Protein AF-A0A0X3P8B0-F1 (afdb_monomer_lite)

Secondary structure (DSSP, 8-state):
-B-HHHHHHHHTTSEESSHHHHHHHHHHHHHHH---EEEEEEEE--S-TTTTT--EEEEEEEETTHHHH----EEEEEEETTEEEEEEEE-B-SS-----------------PPPPPPP---------------------

Sequence (140 aa):
MDYTDAFVNSLQPLYFASFDELKLRMKEFEESSGLQYSIKRSVRLNDVPQRDQFVYKYIQYVCAYQRCGHCQSFINVCHSYGTLRVCKYWMVHSHLDNNGLVEGPSSSSEPVLPPLPPLLQVPDHVSGTLFLTLTCFRRW

pLDDT: mean 70.19, std 18.79, range [35.84, 91.19]

Structure (mmCIF, N/CA/C/O backbone):
data_AF-A0A0X3P8B0-F1
#
_entry.id   AF-A0A0X3P8B0-F1
#
loop_
_atom_site.group_PDB
_atom_site.id
_atom_site.type_symbol
_atom_site.label_atom_id
_atom_site.label_alt_id
_atom_site.label_comp_id
_atom_site.label_asym_id
_atom_site.label_entity_id
_atom_site.label_seq_id
_atom_site.pdbx_PDB_ins_code
_atom_site.Cartn_x
_atom_site.Cartn_y
_atom_site.Cartn_z
_atom_site.occupancy
_atom_site.B_iso_or_equiv
_atom_site.auth_seq_id
_atom_site.auth_comp_id
_atom_site.auth_asym_id
_atom_site.auth_atom_id
_atom_site.pdbx_PDB_model_num
ATOM 1 N N . MET A 1 1 ? 14.031 0.436 -9.632 1.00 75.25 1 MET A N 1
ATOM 2 C CA . MET A 1 1 ? 13.247 1.676 -9.553 1.00 75.25 1 MET A CA 1
ATOM 3 C C . MET A 1 1 ? 12.684 1.801 -8.157 1.00 75.25 1 MET A C 1
ATOM 5 O O . MET A 1 1 ? 12.169 0.824 -7.621 1.00 75.25 1 MET A O 1
ATOM 9 N N . ASP A 1 2 ? 12.866 2.973 -7.562 1.00 84.44 2 ASP A N 1
ATOM 10 C CA . ASP A 1 2 ? 12.506 3.271 -6.180 1.00 84.44 2 ASP A CA 1
ATOM 11 C C . ASP A 1 2 ? 11.217 4.095 -6.158 1.00 84.44 2 ASP A C 1
ATOM 13 O O . ASP A 1 2 ? 11.210 5.245 -6.585 1.00 84.44 2 ASP A O 1
ATOM 17 N N . TYR A 1 3 ? 10.131 3.515 -5.645 1.00 84.31 3 TYR A N 1
ATOM 18 C CA . TYR A 1 3 ? 8.825 4.183 -5.512 1.00 84.31 3 TYR A CA 1
ATOM 19 C C . TYR A 1 3 ? 8.552 4.628 -4.073 1.00 84.31 3 TYR A C 1
ATOM 21 O O . TYR A 1 3 ? 7.413 4.886 -3.692 1.00 84.31 3 TYR A O 1
ATOM 29 N N . THR A 1 4 ? 9.599 4.697 -3.246 1.00 87.00 4 THR A N 1
ATOM 30 C CA . THR A 1 4 ? 9.486 4.987 -1.813 1.00 87.00 4 THR A CA 1
ATOM 31 C C . THR A 1 4 ? 8.830 6.341 -1.553 1.00 87.00 4 THR A C 1
ATOM 33 O O . THR A 1 4 ? 7.878 6.403 -0.780 1.00 87.00 4 THR A O 1
ATOM 36 N N . ASP A 1 5 ? 9.278 7.405 -2.221 1.00 86.25 5 ASP A N 1
ATOM 37 C CA . ASP A 1 5 ? 8.708 8.747 -2.052 1.00 86.25 5 ASP A CA 1
ATOM 38 C C . ASP A 1 5 ? 7.263 8.834 -2.552 1.00 86.25 5 ASP A C 1
ATOM 40 O O . ASP A 1 5 ? 6.402 9.391 -1.872 1.00 86.25 5 ASP A O 1
ATOM 44 N N . ALA A 1 6 ? 6.964 8.227 -3.704 1.00 86.00 6 ALA A N 1
ATOM 45 C CA . ALA A 1 6 ? 5.606 8.173 -4.246 1.00 86.00 6 ALA A CA 1
ATOM 46 C C . ALA A 1 6 ? 4.651 7.414 -3.310 1.00 86.00 6 ALA A C 1
ATOM 48 O O . ALA A 1 6 ? 3.526 7.856 -3.070 1.00 86.00 6 ALA A O 1
ATOM 49 N N . PHE A 1 7 ? 5.114 6.307 -2.726 1.00 86.31 7 PHE A N 1
ATOM 50 C CA . PHE A 1 7 ? 4.358 5.538 -1.744 1.00 86.31 7 PHE A CA 1
ATOM 51 C C . PHE A 1 7 ? 4.112 6.339 -0.467 1.00 86.31 7 PHE A C 1
ATOM 53 O O . PHE A 1 7 ? 2.982 6.412 0.001 1.00 86.31 7 PHE A O 1
ATOM 60 N N . VAL A 1 8 ? 5.143 6.970 0.101 1.00 86.69 8 VAL A N 1
ATOM 61 C CA . VAL A 1 8 ? 4.986 7.752 1.337 1.00 86.69 8 VAL A CA 1
ATOM 62 C C . VAL A 1 8 ? 4.048 8.938 1.112 1.00 86.69 8 VAL A C 1
ATOM 64 O O . VAL A 1 8 ? 3.191 9.184 1.955 1.00 86.69 8 VA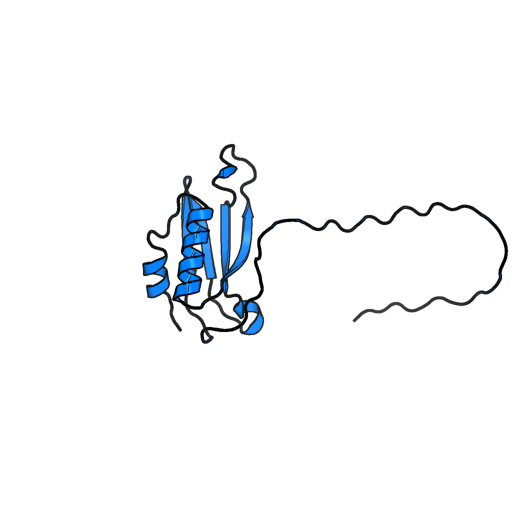L A O 1
ATOM 67 N N . ASN A 1 9 ? 4.148 9.627 -0.024 1.00 87.31 9 ASN A N 1
ATOM 68 C CA . ASN A 1 9 ? 3.276 10.761 -0.333 1.00 87.31 9 ASN A CA 1
ATOM 69 C C . ASN A 1 9 ? 1.812 10.352 -0.569 1.00 87.31 9 ASN A C 1
ATOM 71 O O . ASN A 1 9 ? 0.912 11.078 -0.159 1.00 87.31 9 ASN A O 1
ATOM 75 N N . SER A 1 10 ? 1.556 9.198 -1.193 1.00 83.88 10 SER A N 1
ATOM 76 C CA . SER A 1 10 ? 0.190 8.721 -1.481 1.00 83.88 10 SER A CA 1
ATOM 77 C C . SER A 1 10 ? -0.473 8.006 -0.297 1.00 83.88 10 SER A C 1
ATOM 79 O O . SER A 1 10 ? -1.664 8.188 -0.049 1.00 83.88 10 SER A O 1
ATOM 81 N N . LEU A 1 11 ? 0.285 7.219 0.474 1.00 82.62 11 LEU A N 1
ATOM 82 C CA . LEU A 1 11 ? -0.234 6.459 1.615 1.00 82.62 11 LEU A CA 1
ATOM 83 C C . LEU A 1 11 ? -0.179 7.200 2.952 1.00 82.62 11 LEU A C 1
ATOM 85 O O . LEU A 1 11 ? -0.543 6.614 3.974 1.00 82.62 11 LEU A O 1
ATOM 89 N N . GLN A 1 12 ? 0.224 8.471 2.991 1.00 81.38 12 GLN A N 1
ATOM 90 C CA . GLN A 1 12 ? 0.114 9.268 4.210 1.00 81.38 12 GLN A CA 1
ATOM 91 C C . GLN A 1 12 ? -1.351 9.315 4.700 1.00 81.38 12 GLN A C 1
ATOM 93 O O . GLN A 1 12 ? -2.272 9.529 3.908 1.00 81.38 12 GLN A O 1
ATOM 98 N N . PRO A 1 13 ? -1.596 9.072 6.002 1.00 79.44 13 PRO A N 1
ATOM 99 C CA . PRO A 1 13 ? -0.635 9.142 7.105 1.00 79.44 13 PRO A CA 1
ATOM 100 C C . PRO A 1 13 ? -0.013 7.792 7.551 1.00 79.44 13 PRO A C 1
ATOM 102 O O . PRO A 1 13 ? 0.503 7.690 8.663 1.00 79.44 13 PRO A O 1
ATOM 105 N N . LEU A 1 14 ? -0.013 6.756 6.700 1.00 84.06 14 LEU A N 1
ATOM 106 C CA . LEU A 1 14 ? 0.504 5.393 6.960 1.00 84.06 14 LEU A CA 1
ATOM 107 C C . LEU A 1 14 ? -0.221 4.640 8.091 1.00 84.06 14 LEU A C 1
ATOM 109 O O . LEU A 1 14 ? 0.218 3.563 8.515 1.00 84.06 14 LEU A O 1
ATOM 113 N N . TYR A 1 15 ? -1.331 5.194 8.569 1.00 85.88 15 TYR A N 1
ATOM 114 C CA . TYR A 1 15 ? -2.284 4.555 9.459 1.00 85.88 15 TYR A CA 1
ATOM 115 C C . TYR A 1 15 ? -3.699 4.774 8.923 1.00 85.88 15 TYR A C 1
ATOM 117 O O . TYR A 1 15 ? -3.990 5.814 8.339 1.00 85.88 15 TYR A O 1
ATOM 125 N N . PHE A 1 16 ? -4.562 3.789 9.131 1.00 86.12 16 PHE A N 1
ATOM 126 C CA . PHE A 1 16 ? -5.916 3.743 8.591 1.00 86.12 16 PHE A CA 1
ATOM 127 C C . PHE A 1 16 ? -6.884 3.274 9.669 1.00 86.12 16 PHE A 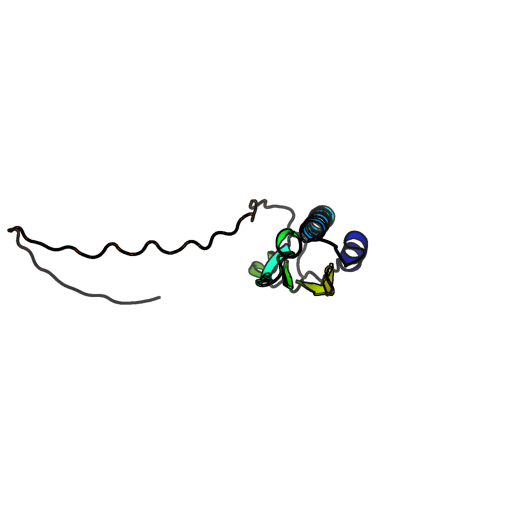C 1
ATOM 129 O O . PHE A 1 16 ? -6.549 2.404 10.482 1.00 86.12 16 PHE A O 1
ATOM 136 N N . ALA A 1 17 ? -8.088 3.838 9.677 1.00 83.25 17 ALA A N 1
ATOM 137 C CA . ALA A 1 17 ? -9.112 3.487 10.656 1.00 83.25 17 ALA A CA 1
ATOM 138 C C . ALA A 1 17 ? -9.870 2.207 10.276 1.00 83.25 17 ALA A C 1
ATOM 140 O O . ALA A 1 17 ? -10.489 1.590 11.131 1.00 83.25 17 ALA A O 1
ATOM 141 N N . SER A 1 18 ? -9.819 1.785 9.011 1.00 82.50 18 SER A N 1
ATOM 142 C CA . SER A 1 18 ? -10.517 0.591 8.522 1.00 82.50 18 SER A CA 1
ATOM 143 C C . SER A 1 18 ? -9.739 -0.107 7.408 1.00 82.50 18 SER A C 1
ATOM 145 O O . SER A 1 18 ? -8.831 0.462 6.795 1.00 82.50 18 SER A O 1
ATOM 147 N N . PHE A 1 19 ? -10.090 -1.367 7.142 1.00 82.56 19 PHE A N 1
ATOM 148 C CA . PHE A 1 19 ? -9.514 -2.107 6.019 1.00 82.56 19 PHE A CA 1
ATOM 149 C C . PHE A 1 19 ? -9.914 -1.512 4.660 1.00 82.56 19 PHE A C 1
ATOM 151 O O . PHE A 1 19 ? -9.087 -1.489 3.750 1.00 82.56 19 PHE A O 1
ATOM 158 N N . ASP A 1 20 ? -11.136 -0.993 4.530 1.00 84.12 20 ASP A N 1
ATOM 159 C CA . ASP A 1 20 ? -11.614 -0.353 3.301 1.00 84.12 20 ASP A CA 1
ATOM 160 C C . ASP A 1 20 ? -10.804 0.894 2.937 1.00 84.12 20 ASP A C 1
ATOM 162 O O . ASP A 1 20 ? -10.430 1.060 1.778 1.00 84.12 20 ASP A O 1
ATOM 166 N N . GLU A 1 21 ? -10.451 1.726 3.921 1.00 86.44 21 GLU A N 1
ATOM 167 C CA . GLU A 1 21 ? -9.610 2.909 3.704 1.00 86.44 21 GLU A CA 1
ATOM 168 C C . GLU A 1 21 ? -8.204 2.524 3.217 1.00 86.44 21 GLU A C 1
ATOM 170 O O . GLU A 1 21 ? -7.701 3.081 2.240 1.00 86.44 21 GLU A O 1
ATOM 175 N N . LEU A 1 22 ? -7.597 1.507 3.844 1.00 86.00 22 LEU A N 1
ATOM 176 C CA . LEU A 1 22 ? -6.322 0.946 3.392 1.00 86.00 22 LEU A CA 1
ATOM 177 C C . LEU A 1 22 ? -6.431 0.422 1.953 1.00 86.00 22 LEU A C 1
ATOM 179 O O . LEU A 1 22 ? -5.540 0.663 1.142 1.00 86.00 22 LEU A O 1
ATOM 183 N N . LYS A 1 23 ? -7.506 -0.306 1.632 1.00 86.00 23 LYS A N 1
ATOM 184 C CA . LYS A 1 23 ? -7.727 -0.880 0.300 1.00 86.00 23 LYS A CA 1
ATOM 185 C C . LYS A 1 23 ? -7.889 0.210 -0.759 1.00 86.00 23 LYS A C 1
ATOM 187 O O . LYS A 1 23 ? -7.325 0.080 -1.842 1.00 86.00 23 LYS A O 1
ATOM 192 N N . LEU A 1 24 ? -8.620 1.278 -0.442 1.00 88.94 24 LEU A N 1
ATOM 193 C CA . LEU A 1 24 ? -8.794 2.426 -1.327 1.00 88.94 24 LEU A CA 1
ATOM 194 C C . LEU A 1 24 ? -7.452 3.110 -1.615 1.00 88.94 24 LEU A C 1
ATOM 196 O O . LEU A 1 24 ? -7.105 3.298 -2.776 1.00 88.94 24 LEU A O 1
ATOM 200 N N . ARG A 1 25 ? -6.657 3.392 -0.577 1.00 87.88 25 ARG A N 1
ATOM 201 C CA . ARG A 1 25 ? -5.345 4.044 -0.727 1.00 87.88 25 ARG A CA 1
ATOM 202 C C . ARG A 1 25 ? -4.331 3.192 -1.473 1.00 87.88 25 ARG A C 1
ATOM 204 O O . ARG A 1 25 ? -3.560 3.710 -2.273 1.00 87.88 25 ARG A O 1
ATOM 211 N N . MET A 1 26 ? -4.351 1.881 -1.242 1.00 87.06 26 MET A N 1
ATOM 212 C CA . MET A 1 26 ? -3.556 0.944 -2.031 1.00 87.06 26 MET A CA 1
ATOM 213 C C . MET A 1 26 ? -3.953 0.996 -3.508 1.00 87.06 26 MET A C 1
ATOM 215 O O . MET A 1 26 ? -3.070 1.083 -4.351 1.00 87.06 26 MET A O 1
ATOM 219 N N . LYS A 1 27 ? -5.254 1.020 -3.823 1.00 88.25 27 LYS A N 1
ATOM 220 C CA . LYS A 1 27 ? -5.738 1.113 -5.205 1.00 88.25 27 LYS A CA 1
ATOM 221 C C . LYS A 1 27 ? -5.304 2.417 -5.889 1.00 88.25 27 LYS A C 1
ATOM 223 O O . LYS A 1 27 ? -4.809 2.374 -7.007 1.00 88.25 27 LYS A O 1
ATOM 228 N N . GLU A 1 28 ? -5.427 3.558 -5.215 1.00 88.50 28 GLU A N 1
ATOM 229 C CA . GLU A 1 28 ? -4.964 4.856 -5.741 1.00 88.50 28 GLU A CA 1
ATOM 230 C C . GLU A 1 28 ? -3.448 4.860 -6.004 1.00 88.50 28 GLU A C 1
ATOM 232 O O . GLU A 1 28 ? -2.965 5.412 -6.998 1.00 88.50 28 GLU A O 1
ATOM 237 N N . PHE A 1 29 ? -2.674 4.211 -5.132 1.00 86.56 29 PHE A N 1
ATOM 238 C CA . PHE A 1 29 ? -1.239 4.043 -5.338 1.00 86.56 29 PHE A CA 1
ATOM 239 C C . PHE A 1 29 ? -0.928 3.135 -6.533 1.00 86.56 29 PHE A C 1
ATOM 241 O O . PHE A 1 29 ? -0.069 3.473 -7.343 1.00 86.56 29 PHE A O 1
ATOM 248 N N . GLU A 1 30 ? -1.631 2.014 -6.687 1.00 87.06 30 GLU A N 1
ATOM 249 C CA . GLU A 1 30 ? -1.492 1.121 -7.844 1.00 87.06 30 GLU A CA 1
ATOM 250 C C . GLU A 1 30 ? -1.828 1.835 -9.161 1.00 87.06 30 GLU A C 1
ATOM 252 O O . GLU A 1 30 ? -1.084 1.720 -10.132 1.00 87.06 30 GLU A O 1
ATOM 257 N N . GLU A 1 31 ? -2.893 2.639 -9.186 1.00 86.31 31 GLU A N 1
ATOM 258 C CA . GLU A 1 31 ? -3.310 3.405 -10.368 1.00 86.31 31 GLU A CA 1
ATOM 259 C C . GLU A 1 31 ? -2.320 4.523 -10.728 1.00 86.31 31 GLU A C 1
ATOM 261 O O . GLU A 1 31 ? -2.060 4.762 -11.906 1.00 86.31 31 GLU A O 1
ATOM 266 N N . SER A 1 32 ? -1.741 5.196 -9.731 1.00 84.56 32 SER A N 1
ATOM 267 C CA . SER A 1 32 ? -0.784 6.290 -9.955 1.00 84.56 32 SER A CA 1
ATOM 268 C C . SER A 1 32 ? 0.627 5.812 -10.302 1.00 84.56 32 SER A C 1
ATOM 270 O O . SER A 1 32 ? 1.313 6.455 -11.095 1.00 84.56 32 SER A O 1
ATOM 272 N N . SER A 1 33 ? 1.068 4.697 -9.717 1.00 82.50 33 SER A N 1
ATOM 273 C CA . SER A 1 33 ? 2.399 4.126 -9.957 1.00 82.50 33 SER A CA 1
ATOM 274 C C . SER A 1 33 ? 2.429 3.117 -11.106 1.00 82.50 33 SER A C 1
ATOM 276 O O . SER A 1 33 ? 3.498 2.836 -11.634 1.00 82.50 33 SER A O 1
ATOM 278 N N . GLY A 1 34 ? 1.279 2.552 -11.492 1.00 83.50 34 GLY A N 1
ATOM 279 C CA . GLY A 1 34 ? 1.204 1.430 -12.431 1.00 83.50 34 GLY A CA 1
ATOM 280 C C . GLY A 1 34 ? 1.690 0.101 -11.837 1.00 83.50 34 GLY A C 1
ATOM 281 O O . GLY A 1 34 ? 1.884 -0.874 -12.567 1.00 83.50 34 GLY A O 1
ATOM 282 N N . LEU A 1 35 ? 1.908 0.046 -10.520 1.00 83.81 35 LEU A N 1
ATOM 283 C CA . LEU A 1 35 ? 2.326 -1.157 -9.810 1.00 83.81 35 LEU A CA 1
ATOM 284 C C . LEU A 1 35 ? 1.114 -2.007 -9.430 1.00 83.81 35 LEU A C 1
ATOM 286 O O . LEU A 1 35 ? 0.042 -1.495 -9.141 1.00 83.81 35 LEU A O 1
ATOM 290 N N . GLN A 1 36 ? 1.307 -3.323 -9.367 1.00 85.50 36 GLN A N 1
ATOM 291 C CA . GLN A 1 36 ? 0.289 -4.257 -8.884 1.00 85.50 36 GLN A CA 1
ATOM 292 C C . GLN A 1 36 ? 0.783 -4.983 -7.639 1.00 85.50 36 GLN A C 1
ATOM 294 O O . GLN A 1 36 ? 1.826 -5.655 -7.671 1.00 85.50 36 GLN A O 1
ATOM 299 N N . TYR A 1 37 ? 0.011 -4.898 -6.558 1.00 86.06 37 TYR A N 1
ATOM 300 C CA . TYR A 1 37 ? 0.240 -5.632 -5.327 1.00 86.06 37 TYR A CA 1
ATOM 301 C C . TYR A 1 37 ? -0.803 -6.728 -5.135 1.00 86.06 37 TYR A C 1
ATOM 303 O O . TYR A 1 37 ? -1.969 -6.641 -5.502 1.00 86.06 37 TYR A O 1
ATOM 311 N N . SER A 1 38 ? -0.367 -7.820 -4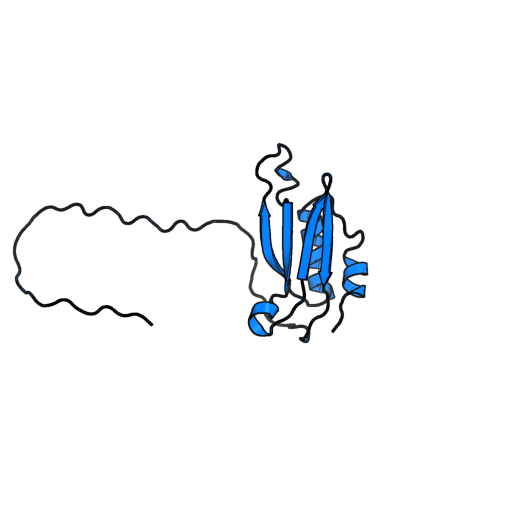.523 1.00 86.69 38 SER A N 1
ATOM 312 C CA . SER A 1 38 ? -1.224 -8.934 -4.146 1.00 86.69 38 SER A CA 1
ATOM 313 C C . SER A 1 38 ? -0.977 -9.301 -2.692 1.00 86.69 38 SER A C 1
ATOM 315 O O . SER A 1 38 ? 0.142 -9.200 -2.180 1.00 86.69 38 SER A O 1
ATOM 317 N N . ILE A 1 39 ? -2.023 -9.760 -2.012 1.00 88.19 39 ILE A N 1
ATOM 318 C CA . ILE A 1 39 ? -1.913 -10.219 -0.628 1.00 88.19 39 ILE A CA 1
ATOM 319 C C . ILE A 1 39 ? -1.207 -11.578 -0.623 1.00 88.19 39 ILE A C 1
ATOM 321 O O . ILE A 1 39 ? -1.725 -12.566 -1.137 1.00 88.19 39 ILE A O 1
ATOM 325 N N . LYS A 1 40 ? -0.018 -11.637 -0.018 1.00 86.44 40 LYS A N 1
ATOM 326 C CA . LYS A 1 40 ? 0.755 -12.878 0.152 1.00 86.44 40 LYS A CA 1
ATOM 327 C C . LYS A 1 40 ? 0.391 -13.609 1.432 1.00 86.44 40 LYS A C 1
ATOM 329 O O . LYS A 1 40 ? 0.288 -14.830 1.450 1.00 86.44 40 LYS A O 1
ATOM 334 N N . ARG A 1 41 ? 0.263 -12.862 2.527 1.00 82.44 41 ARG A N 1
ATOM 335 C CA . ARG A 1 41 ? -0.087 -13.396 3.846 1.00 82.44 41 ARG A CA 1
ATOM 336 C C . ARG A 1 41 ? -1.078 -12.463 4.507 1.00 82.44 41 ARG A C 1
ATOM 338 O O . ARG A 1 41 ? -0.871 -11.257 4.519 1.00 82.44 41 ARG A O 1
ATOM 345 N N . SER A 1 42 ? -2.118 -13.027 5.099 1.00 85.44 42 SER A N 1
ATOM 346 C CA . SER A 1 42 ? -3.066 -12.283 5.919 1.00 85.44 42 SER A CA 1
ATOM 347 C C . SER A 1 42 ? -3.437 -13.114 7.136 1.00 85.44 42 SER A C 1
ATOM 349 O O . SER A 1 42 ? -3.805 -14.278 6.993 1.00 85.44 42 SER A O 1
ATOM 351 N N . VAL A 1 43 ? -3.360 -12.521 8.320 1.00 83.00 43 VAL A N 1
ATOM 352 C CA . VAL A 1 43 ? -3.803 -13.128 9.575 1.00 83.00 43 VAL A CA 1
ATOM 353 C C . VAL A 1 43 ? -5.086 -12.429 9.984 1.00 83.00 43 VAL A C 1
ATOM 355 O O . VAL A 1 43 ? -5.083 -11.217 10.202 1.00 83.00 43 VAL A O 1
ATOM 358 N N . ARG A 1 44 ? -6.178 -13.187 10.069 1.00 76.38 44 ARG A N 1
ATOM 359 C CA . ARG A 1 44 ? -7.476 -12.671 10.509 1.00 76.38 44 ARG A CA 1
ATOM 360 C C . ARG A 1 44 ? -7.551 -12.607 12.029 1.00 76.38 44 ARG A C 1
ATOM 362 O O . ARG A 1 44 ? -6.920 -13.405 12.723 1.00 76.38 44 ARG A O 1
ATOM 369 N N . LEU A 1 45 ? -8.297 -11.635 12.535 1.00 71.25 45 LEU A N 1
ATOM 370 C CA . LEU A 1 45 ? -8.563 -11.474 13.957 1.00 71.25 45 LEU A CA 1
ATOM 371 C C . LEU A 1 45 ? -9.873 -12.208 14.280 1.00 71.25 45 LEU A C 1
ATOM 373 O O . LEU A 1 45 ? -10.930 -11.808 13.810 1.00 71.25 45 LEU A O 1
ATOM 377 N N . ASN A 1 46 ? -9.797 -13.324 15.011 1.00 61.19 46 ASN A N 1
ATOM 378 C CA . ASN A 1 46 ? -10.929 -14.252 15.152 1.00 61.19 46 ASN A CA 1
ATOM 379 C C . ASN A 1 46 ? -11.861 -13.942 16.345 1.00 61.19 46 ASN A C 1
ATOM 381 O O . ASN A 1 46 ? -12.936 -14.523 16.426 1.00 61.19 46 ASN A O 1
ATOM 385 N N . ASP A 1 47 ? -11.467 -13.049 17.264 1.00 58.16 47 ASP A N 1
ATOM 386 C CA . ASP A 1 47 ? -12.033 -13.009 18.625 1.00 58.16 47 ASP A CA 1
ATOM 387 C C . ASP A 1 47 ? -12.267 -11.580 19.161 1.00 58.16 47 ASP A C 1
ATOM 389 O O . ASP A 1 47 ? -11.761 -11.197 20.212 1.00 58.16 47 ASP A O 1
ATOM 393 N N . VAL A 1 48 ? -12.985 -10.727 18.416 1.00 55.56 48 VAL A N 1
ATOM 394 C CA . VAL A 1 48 ? -13.370 -9.390 18.920 1.00 55.56 48 VAL A CA 1
ATOM 395 C C . VAL A 1 48 ? -14.781 -9.019 18.456 1.00 55.56 48 VAL A C 1
ATOM 397 O O . VAL A 1 48 ? -15.111 -9.260 17.294 1.00 55.56 48 VAL A O 1
ATOM 400 N N . PRO A 1 49 ? -15.620 -8.395 19.307 1.00 57.84 49 PRO A N 1
ATOM 401 C CA . PRO A 1 49 ? -16.942 -7.887 18.918 1.00 57.84 49 PRO A CA 1
ATOM 402 C C . PRO A 1 49 ? -16.907 -6.825 17.803 1.00 57.84 49 PRO A C 1
ATOM 404 O O . PRO A 1 49 ? -17.912 -6.620 17.136 1.00 57.84 49 PRO A O 1
ATOM 407 N N . GLN A 1 50 ? -15.752 -6.203 17.546 1.00 54.88 50 GLN A N 1
ATOM 408 C CA . GLN A 1 50 ? -15.527 -5.173 16.518 1.00 54.88 50 GLN A CA 1
ATOM 409 C C . GLN A 1 50 ? -15.084 -5.758 15.159 1.00 54.88 50 GLN A C 1
ATOM 411 O O . GLN A 1 50 ? -14.244 -5.209 14.442 1.00 54.88 50 GLN A O 1
ATOM 416 N N . ARG A 1 51 ? -15.634 -6.928 14.833 1.00 55.50 51 ARG A N 1
ATOM 417 C CA . ARG A 1 51 ? -15.289 -7.767 13.675 1.00 55.50 51 ARG A CA 1
ATOM 418 C C . ARG A 1 51 ? -15.663 -7.154 12.323 1.00 55.50 51 ARG A C 1
ATOM 420 O O . ARG A 1 51 ? -15.032 -7.495 11.330 1.00 55.50 51 ARG A O 1
ATOM 427 N N . ASP A 1 52 ? -16.594 -6.204 12.298 1.00 56.22 52 ASP A N 1
ATOM 428 C CA . ASP A 1 52 ? -17.008 -5.516 11.070 1.00 56.22 52 ASP A CA 1
ATOM 429 C C . ASP A 1 52 ? -15.991 -4.486 10.552 1.00 56.22 52 ASP A C 1
ATOM 431 O O . ASP A 1 52 ? -15.979 -4.199 9.361 1.00 56.22 52 ASP A O 1
ATOM 435 N N . GLN A 1 53 ? -15.107 -3.944 11.402 1.00 59.38 53 GLN A N 1
ATOM 436 C CA . GLN A 1 53 ? -14.142 -2.904 10.990 1.00 59.38 53 GLN A CA 1
ATOM 437 C C . GLN A 1 53 ? -12.689 -3.402 10.916 1.00 59.38 53 GLN A C 1
ATOM 439 O O . GLN A 1 53 ? -11.918 -2.935 10.073 1.00 59.38 53 GLN A O 1
ATOM 444 N N . PHE A 1 54 ? -12.308 -4.384 11.746 1.00 64.50 54 PHE A N 1
ATOM 445 C CA . PHE A 1 54 ? -10.925 -4.875 11.858 1.00 64.50 54 PHE A CA 1
ATOM 446 C C . PHE A 1 54 ? -10.825 -6.386 11.638 1.00 64.50 54 PHE A C 1
ATOM 448 O O . PHE A 1 54 ? -10.584 -7.166 12.557 1.00 64.50 54 PHE A O 1
ATOM 455 N N . VAL A 1 55 ? -10.973 -6.807 10.381 1.00 66.44 55 VAL A N 1
ATOM 456 C CA . VAL A 1 55 ? -10.930 -8.227 9.987 1.00 66.44 55 VAL A CA 1
ATOM 457 C C . VAL A 1 55 ? -9.517 -8.825 10.099 1.00 66.44 55 VAL A C 1
ATOM 459 O O . VAL A 1 55 ? -9.359 -10.028 10.322 1.00 66.44 55 VAL A O 1
ATOM 462 N N . TYR A 1 56 ? -8.467 -8.006 9.968 1.00 71.75 56 TYR A N 1
ATOM 463 C CA . TYR A 1 56 ? -7.084 -8.472 9.840 1.00 71.75 56 TYR A CA 1
ATOM 464 C C . TYR A 1 56 ? -6.157 -7.927 10.929 1.00 71.75 56 TYR A C 1
ATOM 466 O O . TYR A 1 56 ? -6.023 -6.722 11.113 1.00 71.75 56 TYR A O 1
ATOM 474 N N . LYS A 1 57 ? -5.432 -8.834 11.595 1.00 80.56 57 LYS A N 1
ATOM 475 C CA . LYS A 1 57 ? -4.348 -8.513 12.536 1.00 80.56 57 LYS A CA 1
ATOM 476 C C . LYS A 1 57 ? -3.061 -8.122 11.810 1.00 80.56 57 LYS A C 1
ATOM 478 O O . LYS A 1 57 ? -2.297 -7.290 12.293 1.00 80.56 57 LYS A O 1
ATOM 483 N N . TYR A 1 58 ? -2.799 -8.761 10.676 1.00 85.06 58 TYR A N 1
ATOM 484 C CA . TYR A 1 58 ? -1.594 -8.552 9.884 1.00 85.06 58 TYR A CA 1
ATOM 485 C C . TYR A 1 58 ? -1.871 -8.853 8.417 1.00 85.06 58 TYR A C 1
ATOM 487 O O . TYR A 1 58 ? -2.516 -9.856 8.111 1.00 85.06 58 TYR A O 1
ATOM 495 N N . ILE A 1 59 ? -1.355 -8.018 7.519 1.00 88.94 59 ILE A N 1
ATOM 496 C CA . ILE A 1 59 ? -1.448 -8.201 6.072 1.00 88.94 59 ILE A CA 1
ATOM 497 C C . ILE A 1 59 ? -0.087 -7.906 5.456 1.00 88.94 59 ILE A C 1
ATOM 499 O O . ILE A 1 59 ? 0.546 -6.897 5.755 1.00 88.94 59 ILE A O 1
ATOM 503 N N . GLN A 1 60 ? 0.355 -8.794 4.577 1.00 90.81 60 GLN A N 1
ATOM 504 C CA . GLN A 1 60 ? 1.539 -8.623 3.760 1.00 90.81 60 GLN A CA 1
ATOM 505 C C . GLN A 1 60 ? 1.129 -8.519 2.296 1.00 90.81 60 GLN A C 1
ATOM 507 O O . GLN A 1 60 ? 0.681 -9.507 1.708 1.00 90.81 60 GLN A O 1
ATOM 512 N N . TYR A 1 61 ? 1.350 -7.346 1.716 1.00 90.06 61 TYR A N 1
ATOM 513 C CA . TYR A 1 61 ? 1.284 -7.117 0.281 1.00 90.06 61 TYR A CA 1
ATOM 514 C C . TYR A 1 61 ? 2.661 -7.340 -0.335 1.00 90.06 61 TYR A C 1
ATOM 516 O O . TYR A 1 61 ? 3.681 -6.977 0.251 1.00 90.06 61 TYR A O 1
ATOM 524 N N . VAL A 1 62 ? 2.697 -7.936 -1.518 1.00 90.25 62 VAL A N 1
ATOM 525 C CA . VAL A 1 62 ? 3.907 -8.093 -2.335 1.00 90.25 62 VAL A CA 1
ATOM 526 C C . VAL A 1 62 ? 3.580 -7.754 -3.774 1.00 90.25 62 VAL A C 1
ATOM 528 O O . VAL A 1 62 ? 2.431 -7.904 -4.184 1.00 90.25 62 VAL A O 1
ATOM 531 N N . CYS A 1 63 ? 4.571 -7.339 -4.554 1.00 87.94 63 CYS A N 1
ATOM 532 C CA . CYS A 1 63 ? 4.341 -7.121 -5.976 1.00 87.94 63 CYS A CA 1
ATOM 533 C C . CYS A 1 63 ? 3.954 -8.427 -6.688 1.00 87.94 63 CYS A C 1
ATOM 535 O O . CYS A 1 63 ? 4.559 -9.477 -6.451 1.00 87.94 63 CYS A O 1
ATOM 537 N N . ALA A 1 64 ? 2.983 -8.355 -7.600 1.00 85.69 64 ALA A N 1
ATOM 538 C CA . ALA A 1 64 ? 2.554 -9.485 -8.426 1.00 85.69 64 ALA A CA 1
ATOM 539 C C . ALA A 1 64 ? 3.723 -10.098 -9.227 1.00 85.69 64 ALA A C 1
ATOM 541 O O . ALA A 1 64 ? 3.838 -11.322 -9.355 1.00 85.69 64 ALA A O 1
ATOM 542 N N . TYR A 1 65 ? 4.668 -9.257 -9.664 1.00 81.69 65 TYR A N 1
ATOM 543 C CA . TYR A 1 65 ? 5.861 -9.670 -10.402 1.00 81.69 65 TYR A CA 1
ATOM 544 C C . TYR A 1 65 ? 6.874 -10.462 -9.557 1.00 81.69 65 TYR A C 1
ATOM 546 O O . TYR A 1 65 ? 7.820 -11.035 -10.097 1.00 81.69 65 TYR A O 1
ATOM 554 N N . GLN A 1 66 ? 6.676 -10.577 -8.236 1.00 80.62 66 GLN A N 1
ATOM 555 C CA . GLN A 1 66 ? 7.492 -11.448 -7.384 1.00 80.62 66 GLN A CA 1
ATOM 556 C C . GLN A 1 66 ? 7.468 -12.911 -7.856 1.00 80.62 66 GLN A C 1
ATOM 558 O O . GLN A 1 66 ? 8.465 -13.609 -7.686 1.00 80.62 66 GLN A O 1
ATOM 563 N N . ARG A 1 67 ? 6.367 -13.369 -8.474 1.00 74.31 67 ARG A N 1
ATOM 564 C CA . ARG A 1 67 ? 6.268 -14.731 -9.028 1.00 74.31 67 ARG A CA 1
ATOM 565 C C . ARG A 1 67 ? 7.052 -14.927 -10.328 1.00 74.31 67 ARG A C 1
ATOM 567 O O . ARG A 1 67 ? 7.503 -16.037 -10.572 1.00 74.31 67 ARG A O 1
ATOM 574 N N . CYS A 1 68 ? 7.200 -13.879 -11.141 1.00 73.31 68 CYS A N 1
ATOM 575 C CA . CYS A 1 68 ? 7.766 -13.986 -12.490 1.00 73.31 68 CYS A CA 1
ATOM 576 C C . CYS A 1 68 ? 9.223 -13.513 -12.580 1.00 73.31 68 CYS A C 1
ATOM 578 O O . CYS A 1 68 ? 9.998 -14.076 -13.341 1.00 73.31 68 CYS A O 1
ATOM 580 N N . GLY A 1 69 ? 9.614 -12.498 -11.806 1.00 69.12 69 GLY A N 1
ATOM 581 C CA . GLY A 1 69 ? 10.933 -11.867 -11.927 1.00 69.12 69 GLY A CA 1
ATOM 582 C C . GLY A 1 69 ? 11.568 -11.474 -10.602 1.00 69.12 69 GLY A C 1
ATOM 583 O O . GLY A 1 69 ? 12.298 -10.491 -10.549 1.00 69.12 69 GLY A O 1
ATOM 584 N N . HIS A 1 70 ? 11.279 -12.213 -9.526 1.00 73.75 70 HIS A N 1
ATOM 585 C CA . HIS A 1 70 ? 11.938 -12.056 -8.223 1.00 73.75 70 HIS A CA 1
ATOM 586 C C . HIS A 1 70 ? 11.924 -10.623 -7.658 1.00 73.75 70 HIS A C 1
ATOM 588 O O . HIS A 1 70 ? 12.867 -10.195 -6.992 1.00 73.75 70 HIS A O 1
ATOM 594 N N . CYS A 1 71 ? 10.836 -9.879 -7.872 1.00 83.50 71 CYS A N 1
ATOM 595 C CA . CYS A 1 71 ? 10.684 -8.571 -7.244 1.00 83.50 71 CYS A CA 1
ATOM 596 C C . CYS A 1 71 ? 10.618 -8.708 -5.713 1.00 83.50 71 CYS A C 1
ATOM 598 O O . CYS A 1 71 ? 9.839 -9.505 -5.183 1.00 83.50 71 CYS A O 1
ATOM 600 N N . GLN A 1 72 ? 11.437 -7.937 -4.996 1.00 84.00 72 GLN A N 1
ATOM 601 C CA . GLN A 1 72 ? 11.529 -7.978 -3.532 1.00 84.00 72 GLN A CA 1
ATOM 602 C C . GLN A 1 72 ? 10.651 -6.928 -2.845 1.00 84.00 72 GLN A C 1
ATOM 604 O O . GLN A 1 72 ? 10.750 -6.768 -1.632 1.00 84.00 72 GLN A O 1
ATOM 609 N N . SER A 1 73 ? 9.789 -6.215 -3.574 1.00 88.31 73 SER A N 1
ATOM 610 C CA . SER A 1 73 ? 8.940 -5.205 -2.953 1.00 88.31 73 SER A CA 1
ATOM 611 C C . SER A 1 73 ? 7.820 -5.828 -2.119 1.00 88.31 73 SER A C 1
ATOM 613 O O . SER A 1 73 ? 7.173 -6.813 -2.500 1.00 88.31 73 SER A O 1
ATOM 615 N N . PHE A 1 74 ? 7.625 -5.268 -0.928 1.00 90.19 74 PHE A N 1
ATOM 616 C CA . PHE A 1 74 ? 6.618 -5.726 0.018 1.00 90.19 74 PHE A CA 1
ATOM 617 C C . PHE A 1 74 ? 6.150 -4.598 0.929 1.00 90.19 74 PHE A C 1
ATOM 619 O O . PHE A 1 74 ? 6.877 -3.649 1.211 1.00 90.19 74 PHE A O 1
ATOM 626 N N . ILE A 1 75 ? 4.941 -4.750 1.454 1.00 91.00 75 ILE A N 1
ATOM 627 C CA . ILE A 1 75 ? 4.356 -3.880 2.469 1.00 91.00 75 ILE A CA 1
ATOM 628 C C . ILE A 1 75 ? 3.785 -4.771 3.553 1.00 91.00 75 ILE A C 1
ATOM 630 O O . ILE A 1 75 ? 2.991 -5.669 3.289 1.00 91.00 75 ILE A O 1
ATOM 634 N N . ASN A 1 76 ? 4.175 -4.503 4.785 1.00 91.19 76 ASN A N 1
ATOM 635 C CA . ASN A 1 76 ? 3.663 -5.155 5.969 1.00 91.19 76 ASN A CA 1
ATOM 636 C C . ASN A 1 76 ? 2.791 -4.159 6.718 1.00 91.19 76 ASN A C 1
ATOM 638 O O . ASN A 1 76 ? 3.275 -3.126 7.183 1.00 91.19 76 ASN A O 1
ATOM 642 N N . VAL A 1 77 ? 1.526 -4.513 6.877 1.00 89.94 77 VAL A N 1
ATOM 643 C CA . VAL A 1 77 ? 0.536 -3.761 7.637 1.00 89.94 77 VAL A CA 1
ATOM 644 C C . VAL A 1 77 ? 0.173 -4.573 8.870 1.00 89.94 77 VAL A C 1
ATOM 646 O O . VAL A 1 77 ? -0.103 -5.769 8.765 1.00 89.94 77 VAL A O 1
ATOM 649 N N . CYS A 1 78 ? 0.178 -3.943 10.039 1.00 88.19 78 CYS A N 1
ATOM 650 C CA . CYS A 1 78 ? -0.237 -4.571 11.286 1.00 88.19 78 CYS A CA 1
ATOM 651 C C . CYS A 1 78 ? -1.343 -3.759 11.952 1.00 88.19 78 CYS A C 1
ATOM 653 O O . CYS A 1 78 ? -1.367 -2.532 11.881 1.00 88.19 78 CYS A O 1
ATOM 655 N N . HIS A 1 79 ? -2.230 -4.453 12.650 1.00 85.69 79 HIS A N 1
ATOM 656 C CA . HIS A 1 79 ? -3.211 -3.830 13.520 1.00 85.69 79 HIS A CA 1
ATOM 657 C C . HIS A 1 79 ? -2.553 -3.361 14.826 1.00 85.69 79 HIS A C 1
ATOM 659 O O . HIS A 1 79 ? -1.855 -4.128 15.491 1.00 85.69 79 HIS A O 1
ATOM 665 N N . SER A 1 80 ? -2.793 -2.107 15.199 1.00 83.00 80 SER A N 1
ATOM 666 C CA . SER A 1 80 ? -2.224 -1.429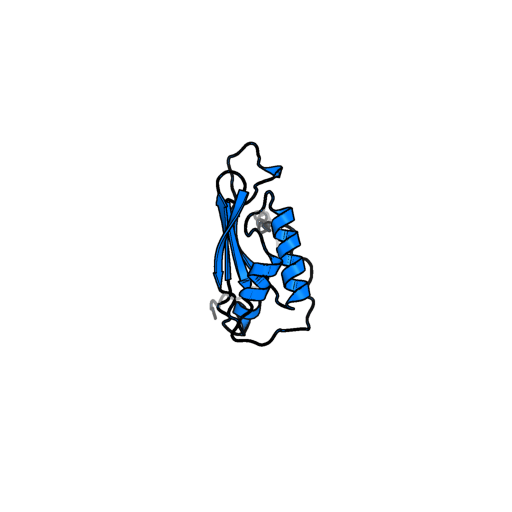 16.361 1.00 83.00 80 SER A CA 1
ATOM 667 C C . SER A 1 80 ? -3.294 -0.547 17.015 1.00 83.00 80 SER A C 1
ATOM 669 O O . SER A 1 80 ? -3.766 0.400 16.395 1.00 83.00 80 SER A O 1
ATOM 671 N N . TYR A 1 81 ? -3.672 -0.850 18.263 1.00 75.94 81 TYR A N 1
ATOM 672 C CA . TYR A 1 81 ? -4.608 -0.053 19.084 1.00 75.94 81 TYR A CA 1
ATOM 673 C C . TYR A 1 81 ? -5.931 0.354 18.393 1.00 75.94 81 TYR A C 1
ATOM 675 O O . TYR A 1 81 ? -6.426 1.451 18.624 1.00 75.94 81 TYR A O 1
ATOM 683 N N . GLY A 1 82 ? -6.510 -0.500 17.540 1.00 77.88 82 GLY A N 1
ATOM 684 C CA . GLY A 1 82 ? -7.748 -0.166 16.818 1.00 77.88 82 GLY A CA 1
ATOM 685 C C . GLY A 1 82 ? -7.527 0.633 15.530 1.00 77.88 82 GLY A C 1
ATOM 686 O O . GLY A 1 82 ? -8.433 1.314 15.076 1.00 77.88 82 GLY A O 1
ATOM 687 N N . THR A 1 83 ? -6.323 0.596 14.953 1.00 83.69 83 THR A N 1
ATOM 688 C CA . THR A 1 83 ? -6.011 1.159 13.627 1.00 83.69 83 THR A CA 1
ATOM 689 C C . THR A 1 83 ? -5.072 0.222 12.866 1.00 83.69 83 THR A C 1
ATOM 691 O O . THR A 1 83 ? -4.314 -0.543 13.467 1.00 83.69 83 THR A O 1
ATOM 694 N N . LEU A 1 84 ? -5.108 0.241 11.536 1.00 86.69 84 LEU A N 1
ATOM 695 C CA . LEU A 1 84 ? -4.169 -0.487 10.680 1.00 86.69 84 LEU A CA 1
ATOM 696 C C . LEU A 1 84 ? -2.986 0.418 10.352 1.00 86.69 84 LEU A C 1
ATOM 698 O O . LEU A 1 84 ? -3.172 1.465 9.748 1.00 86.69 84 LEU A O 1
ATOM 702 N N . ARG A 1 85 ? -1.766 0.018 10.709 1.00 89.38 85 ARG A N 1
ATOM 703 C CA . ARG A 1 85 ? -0.550 0.802 10.469 1.00 89.38 85 ARG A CA 1
ATOM 704 C C . ARG A 1 85 ? 0.420 0.059 9.566 1.00 89.38 85 ARG A C 1
ATOM 706 O O . ARG A 1 85 ? 0.657 -1.138 9.743 1.00 89.38 85 ARG A O 1
ATOM 713 N N . VAL A 1 86 ? 1.037 0.776 8.632 1.00 90.56 86 VAL A N 1
ATOM 714 C CA . VAL A 1 86 ? 2.156 0.250 7.847 1.00 90.56 86 VAL A CA 1
ATOM 715 C C . VAL A 1 86 ? 3.374 0.105 8.768 1.00 90.56 86 VAL A C 1
ATOM 717 O O . VAL A 1 86 ? 3.953 1.087 9.222 1.00 90.56 86 VAL A O 1
ATOM 720 N N . CYS A 1 87 ? 3.748 -1.136 9.075 1.00 88.75 87 CYS A N 1
ATOM 721 C CA . CYS A 1 87 ? 4.850 -1.476 9.978 1.00 88.75 87 CYS A CA 1
ATOM 722 C C . CYS A 1 87 ? 6.208 -1.466 9.276 1.00 88.75 87 CYS A C 1
ATOM 724 O O . CYS A 1 87 ? 7.217 -1.077 9.858 1.00 88.75 87 CYS A O 1
ATOM 726 N N . LYS A 1 88 ? 6.253 -1.975 8.042 1.00 89.44 88 LYS A N 1
ATOM 727 C CA . LYS A 1 88 ? 7.485 -2.086 7.258 1.00 89.44 88 LYS A CA 1
ATOM 728 C C . LYS A 1 88 ? 7.137 -2.103 5.783 1.00 89.44 88 LYS A C 1
ATOM 730 O O . LYS A 1 88 ? 6.226 -2.823 5.396 1.00 89.44 88 LYS A O 1
ATOM 735 N N . TYR A 1 89 ? 7.884 -1.382 4.967 1.00 90.75 89 TYR A N 1
ATOM 736 C CA . TYR A 1 89 ? 7.714 -1.393 3.522 1.00 90.75 89 TYR A CA 1
ATOM 737 C C . TYR A 1 89 ? 9.073 -1.449 2.828 1.00 90.75 89 TYR A C 1
ATOM 739 O O . TYR A 1 89 ? 10.092 -1.043 3.385 1.00 90.75 89 TYR A O 1
ATOM 747 N N . TRP A 1 90 ? 9.070 -1.990 1.618 1.00 89.19 90 TRP A N 1
ATOM 748 C CA . TRP A 1 90 ? 10.192 -2.019 0.698 1.00 89.19 90 TRP A CA 1
ATOM 749 C C . TRP A 1 90 ? 9.638 -1.737 -0.695 1.00 89.19 90 TRP A C 1
ATOM 751 O O . TRP A 1 90 ? 8.922 -2.568 -1.249 1.00 89.19 90 TRP A O 1
ATOM 761 N N . MET A 1 91 ? 9.930 -0.549 -1.225 1.00 86.31 91 MET A N 1
ATOM 762 C CA . MET A 1 91 ? 9.364 -0.018 -2.478 1.00 86.31 91 MET A CA 1
ATOM 763 C C . MET A 1 91 ? 10.370 -0.008 -3.628 1.00 86.31 91 MET A C 1
ATOM 765 O O . MET A 1 91 ? 10.231 0.747 -4.588 1.00 86.31 91 MET A O 1
ATOM 769 N N . VAL A 1 92 ? 11.404 -0.841 -3.524 1.00 86.31 92 VAL A N 1
ATOM 770 C CA . VAL A 1 92 ? 12.426 -0.976 -4.560 1.00 86.31 92 VAL A CA 1
ATOM 771 C C . VAL A 1 92 ? 12.045 -2.134 -5.472 1.00 86.31 92 VAL A C 1
ATOM 773 O O . VAL A 1 92 ? 12.015 -3.291 -5.045 1.00 86.31 92 VAL A O 1
ATOM 776 N N . HIS A 1 93 ? 11.745 -1.814 -6.727 1.00 82.50 93 HIS A N 1
ATOM 777 C CA . HIS A 1 93 ? 11.379 -2.768 -7.767 1.00 82.50 93 HIS A CA 1
ATOM 778 C C . HIS A 1 93 ? 12.558 -3.016 -8.705 1.00 82.50 93 HIS A C 1
ATOM 780 O O . HIS A 1 93 ? 13.178 -2.085 -9.217 1.00 82.50 93 HIS A O 1
ATOM 786 N N . SER A 1 94 ? 12.861 -4.284 -8.966 1.00 79.81 94 SER A N 1
ATOM 787 C CA . SER A 1 94 ? 13.901 -4.687 -9.926 1.00 79.81 94 SER A CA 1
ATOM 788 C C . SER A 1 94 ? 13.369 -4.848 -11.358 1.00 79.81 94 SER A C 1
ATOM 790 O O . SER A 1 94 ? 14.076 -5.368 -12.213 1.00 79.81 94 SER A O 1
ATOM 792 N N . HIS A 1 95 ? 12.133 -4.419 -11.623 1.00 77.50 95 HIS A N 1
ATOM 793 C CA . HIS A 1 95 ? 11.485 -4.462 -12.934 1.00 77.50 95 HIS A CA 1
ATOM 794 C C . HIS A 1 95 ? 10.886 -3.093 -13.275 1.00 77.50 95 HIS A C 1
ATOM 796 O O . HIS A 1 95 ? 10.679 -2.269 -12.384 1.00 77.50 95 HIS A O 1
ATOM 802 N N . LEU A 1 96 ? 10.629 -2.877 -14.564 1.00 66.94 96 LEU A N 1
ATOM 803 C CA . LEU A 1 96 ? 9.845 -1.748 -15.064 1.00 66.94 96 LEU A CA 1
ATOM 804 C C . LEU A 1 96 ? 8.350 -2.050 -14.891 1.00 66.94 96 LEU A C 1
ATOM 806 O O . LEU A 1 96 ? 7.954 -3.221 -14.853 1.00 66.94 96 LEU A O 1
ATOM 810 N N . ASP A 1 97 ? 7.544 -1.005 -14.739 1.00 62.00 97 ASP A N 1
ATOM 811 C CA . ASP A 1 97 ? 6.100 -1.100 -14.523 1.00 62.00 97 ASP A CA 1
ATOM 812 C C . ASP A 1 97 ? 5.456 -1.922 -15.640 1.00 62.00 97 ASP A C 1
ATOM 814 O O . ASP A 1 97 ? 5.593 -1.617 -16.826 1.00 62.00 97 ASP A O 1
ATOM 818 N N . ASN A 1 98 ? 4.785 -3.011 -15.265 1.00 56.41 98 ASN A N 1
ATOM 819 C CA . ASN A 1 98 ? 4.164 -3.909 -16.229 1.00 56.41 98 ASN A CA 1
ATOM 820 C C . ASN A 1 98 ? 2.786 -3.342 -16.589 1.00 56.41 98 ASN A C 1
ATOM 822 O O . ASN A 1 98 ? 1.750 -3.866 -16.183 1.00 56.41 98 ASN A O 1
ATOM 826 N N . ASN A 1 99 ? 2.775 -2.210 -17.293 1.00 56.59 99 ASN A N 1
ATOM 827 C CA . ASN A 1 99 ? 1.551 -1.637 -17.828 1.00 56.59 99 ASN A CA 1
ATOM 828 C C . ASN A 1 99 ? 1.026 -2.543 -18.953 1.00 56.59 99 ASN A C 1
ATOM 830 O O . ASN A 1 99 ? 1.390 -2.371 -20.115 1.00 56.59 99 ASN A O 1
ATOM 834 N N . GLY A 1 100 ? 0.199 -3.531 -18.601 1.00 47.31 100 GLY A N 1
ATOM 835 C CA . GLY A 1 100 ? -0.572 -4.295 -19.581 1.00 47.31 100 GLY A CA 1
ATOM 836 C C . GLY A 1 100 ? -0.770 -5.770 -19.261 1.00 47.31 100 GLY A C 1
ATOM 837 O O . GLY A 1 100 ? -0.260 -6.614 -19.984 1.00 47.31 100 GLY A O 1
ATOM 838 N N . LEU A 1 101 ? -1.559 -6.091 -18.236 1.00 42.94 101 LEU A N 1
ATOM 839 C CA . LEU A 1 101 ? -2.622 -7.096 -18.359 1.00 42.94 101 LEU A CA 1
ATOM 840 C C . LEU A 1 101 ? -3.513 -7.049 -17.120 1.00 42.94 101 LEU A C 1
ATOM 842 O O . LEU A 1 101 ? -3.116 -7.333 -15.992 1.00 42.94 101 LEU A O 1
ATOM 846 N N . VAL A 1 102 ? -4.740 -6.621 -17.382 1.00 48.72 102 VAL A N 1
ATOM 847 C CA . VAL A 1 102 ? -5.904 -6.843 -16.545 1.00 48.72 102 VAL A CA 1
ATOM 848 C C . VAL A 1 102 ? -6.054 -8.349 -16.316 1.00 48.72 102 VAL A C 1
ATOM 850 O O . VAL A 1 102 ? -6.224 -9.101 -17.262 1.00 48.72 102 VAL A O 1
ATOM 853 N N . GLU A 1 103 ? -6.009 -8.793 -15.068 1.00 38.16 103 GLU A N 1
ATOM 854 C CA . GLU A 1 103 ? -6.537 -10.098 -14.663 1.00 38.16 103 GLU A CA 1
ATOM 855 C C . GLU A 1 103 ? -7.365 -9.866 -13.396 1.00 38.16 103 GLU A C 1
ATOM 857 O O . GLU A 1 103 ? -6.907 -10.117 -12.290 1.00 38.16 103 GLU A O 1
ATOM 862 N N . GLY A 1 104 ? -8.568 -9.313 -13.596 1.00 36.97 104 GLY A N 1
ATOM 863 C CA . GLY A 1 104 ? -9.786 -9.596 -12.826 1.00 36.97 104 GLY A CA 1
ATOM 864 C C . GLY A 1 104 ? -9.833 -9.333 -11.306 1.00 36.97 104 GLY A C 1
ATOM 865 O O . GLY A 1 104 ? -8.831 -9.229 -10.608 1.00 36.97 104 GLY A O 1
ATOM 866 N N . PRO A 1 105 ? -11.046 -9.225 -10.738 1.00 40.06 105 PRO A N 1
ATOM 867 C CA . PRO A 1 105 ? -11.233 -8.897 -9.333 1.00 40.06 105 PRO A CA 1
ATOM 868 C C . PRO A 1 105 ? -10.920 -10.115 -8.457 1.00 40.06 105 PRO A C 1
ATOM 870 O O . PRO A 1 105 ? -11.703 -11.058 -8.399 1.00 40.06 105 PRO A O 1
ATOM 873 N N . SER A 1 106 ? -9.841 -10.077 -7.675 1.00 36.16 106 SER A N 1
ATOM 874 C CA . SER A 1 106 ? -9.720 -10.953 -6.504 1.00 36.16 106 SER A CA 1
ATOM 875 C C . SER A 1 106 ? -10.541 -10.373 -5.344 1.00 36.16 106 SER A C 1
ATOM 877 O O . SER A 1 106 ? -10.004 -9.878 -4.351 1.00 36.16 106 SER A O 1
ATOM 879 N N . SER A 1 107 ? -11.863 -10.394 -5.507 1.00 46.47 107 SER A N 1
ATOM 880 C CA . SER A 1 107 ? -12.821 -10.387 -4.403 1.00 46.47 107 SER A CA 1
ATOM 881 C C . SER A 1 107 ? -13.169 -11.837 -4.061 1.00 46.47 107 SER A C 1
ATOM 883 O O . SER A 1 107 ? -13.280 -12.668 -4.956 1.00 46.47 107 SER A O 1
ATOM 885 N N . SER A 1 108 ? -13.403 -12.091 -2.771 1.00 41.06 108 SER A N 1
ATOM 886 C CA . SER A 1 108 ? -14.087 -13.279 -2.229 1.00 41.06 108 SER A CA 1
ATOM 887 C C . SER A 1 108 ? -13.215 -14.546 -2.144 1.00 41.06 108 SER A C 1
ATOM 889 O O . SER A 1 108 ? -12.953 -15.223 -3.123 1.00 41.06 108 SER A O 1
ATOM 891 N N . SER A 1 109 ? -12.587 -14.885 -1.017 1.00 50.91 109 SER A N 1
ATOM 892 C CA . SER A 1 109 ? -13.202 -15.668 0.068 1.00 50.91 109 SER A CA 1
ATOM 893 C C . SER A 1 109 ? -14.243 -16.697 -0.386 1.00 50.91 109 SER A C 1
ATOM 895 O O . SER A 1 109 ? -15.422 -16.392 -0.314 1.00 50.91 109 SER A O 1
ATOM 897 N N . GLU A 1 110 ? -13.799 -17.910 -0.726 1.00 35.84 110 GLU A N 1
ATOM 898 C CA . GLU A 1 110 ? -14.427 -19.185 -0.336 1.00 35.84 110 GLU A CA 1
ATOM 899 C C . GLU A 1 110 ? -13.346 -20.289 -0.320 1.00 35.84 110 GLU A C 1
ATOM 901 O O . GLU A 1 110 ? -12.615 -20.443 -1.301 1.00 35.84 110 GLU A O 1
ATOM 906 N N . PRO A 1 111 ? -13.165 -21.045 0.780 1.00 39.09 111 PRO A N 1
ATOM 907 C CA . PRO A 1 111 ? -12.389 -22.274 0.741 1.00 39.09 111 PRO A CA 1
ATOM 908 C C . PRO A 1 111 ? -13.229 -23.335 0.025 1.00 39.09 111 PRO A C 1
ATOM 910 O O . PRO A 1 111 ? -14.192 -23.851 0.587 1.00 39.09 111 PRO A O 1
ATOM 913 N N . VAL A 1 112 ? -12.873 -23.659 -1.218 1.00 41.62 112 VAL A N 1
ATOM 914 C CA . VAL A 1 112 ? -13.473 -24.786 -1.940 1.00 41.62 112 VAL A CA 1
ATOM 915 C C . VAL A 1 112 ? -13.122 -26.068 -1.179 1.00 41.62 112 VAL A C 1
ATOM 917 O O . VAL A 1 112 ? -11.998 -26.565 -1.255 1.00 41.62 112 VAL A O 1
ATOM 920 N N . LEU A 1 113 ? -14.075 -26.576 -0.392 1.00 44.75 113 LEU A N 1
ATOM 921 C CA . LEU A 1 113 ? -14.029 -27.935 0.138 1.00 44.75 113 LEU A CA 1
ATOM 922 C C . LEU A 1 113 ? -13.981 -28.906 -1.054 1.00 44.75 113 LEU A C 1
ATOM 924 O O . LEU A 1 113 ? -14.765 -28.737 -1.992 1.00 44.75 113 LEU A O 1
ATOM 928 N N . PRO A 1 114 ? -13.130 -29.944 -1.041 1.00 52.31 114 PRO A N 1
ATOM 929 C CA . PRO A 1 114 ? -13.264 -31.013 -2.018 1.00 52.31 114 PRO A CA 1
ATOM 930 C C . PRO A 1 114 ? -14.621 -31.709 -1.807 1.00 52.31 114 PRO A C 1
ATOM 932 O O . PRO A 1 114 ? -14.975 -31.994 -0.657 1.00 52.31 114 PRO A O 1
ATOM 935 N N . PRO A 1 115 ? -15.395 -32.002 -2.868 1.00 49.75 115 PRO A N 1
ATOM 936 C CA . PRO A 1 115 ? -16.576 -32.838 -2.724 1.00 49.75 115 PRO A CA 1
ATOM 937 C C . PRO A 1 115 ? -16.144 -34.217 -2.212 1.00 49.75 115 PRO A C 1
ATOM 939 O O . PRO A 1 115 ? -15.283 -34.878 -2.796 1.00 49.75 115 PRO A O 1
ATOM 942 N N . LEU A 1 116 ? -16.721 -34.623 -1.080 1.00 51.56 116 LEU A N 1
ATOM 943 C CA . LEU A 1 116 ? -16.562 -35.957 -0.507 1.00 51.56 116 LEU A CA 1
ATOM 944 C C . LEU A 1 116 ? -17.000 -37.017 -1.535 1.00 51.56 116 LEU A C 1
ATOM 946 O O . LEU A 1 116 ? -18.036 -36.833 -2.178 1.00 51.56 116 LEU A O 1
ATOM 950 N N . PRO A 1 117 ? -16.268 -38.135 -1.682 1.00 51.28 117 PRO A N 1
ATOM 951 C CA . PRO A 1 117 ? -16.731 -39.234 -2.516 1.00 51.28 117 PRO A CA 1
ATOM 952 C C . PRO A 1 117 ? -17.999 -39.848 -1.895 1.00 51.28 117 PRO A C 1
ATOM 954 O O . PRO A 1 117 ? -17.991 -40.164 -0.700 1.00 51.28 117 PRO A O 1
ATOM 957 N N . PRO A 1 118 ? -19.090 -40.047 -2.657 1.00 52.69 118 PRO A N 1
ATOM 958 C CA . PRO A 1 118 ? -20.206 -40.845 -2.177 1.00 52.69 118 PRO A CA 1
ATOM 959 C C . PRO A 1 118 ? -19.750 -42.298 -1.991 1.00 52.69 118 PRO A C 1
ATOM 961 O O . PRO A 1 118 ? -19.132 -42.902 -2.870 1.00 52.69 118 PRO A O 1
ATOM 964 N N . LEU A 1 119 ? -20.028 -42.824 -0.798 1.00 46.66 119 LEU A N 1
ATOM 965 C CA . LEU A 1 119 ? -19.745 -44.191 -0.376 1.00 46.66 119 LEU A CA 1
ATOM 966 C C . LEU A 1 119 ? -20.319 -45.207 -1.372 1.00 46.66 119 LEU A C 1
ATOM 968 O O . LEU A 1 119 ? -21.494 -45.146 -1.728 1.00 46.66 119 LEU A O 1
ATOM 972 N N . LEU A 1 120 ? -19.477 -46.163 -1.772 1.00 42.84 120 LEU A N 1
ATOM 973 C CA . LEU A 1 120 ? -19.859 -47.371 -2.500 1.00 42.84 120 LEU A CA 1
ATOM 974 C C . LEU A 1 120 ? -21.004 -48.088 -1.771 1.00 42.84 120 LEU A C 1
ATOM 976 O O . LEU A 1 120 ? -20.796 -48.686 -0.716 1.00 42.84 120 LEU A O 1
ATOM 980 N N . GLN A 1 121 ? -22.193 -48.074 -2.369 1.00 41.81 121 GLN A N 1
ATOM 981 C CA . GLN A 1 121 ? -23.223 -49.071 -2.107 1.00 41.81 121 GLN A CA 1
ATOM 982 C C . GLN A 1 121 ? -23.162 -50.118 -3.224 1.00 41.81 121 GLN A C 1
ATOM 984 O 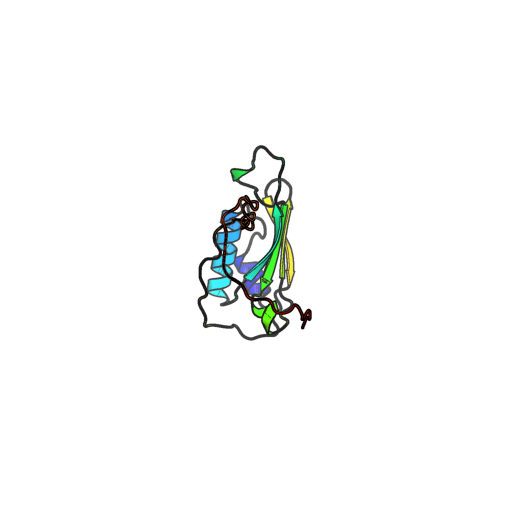O . GLN A 1 12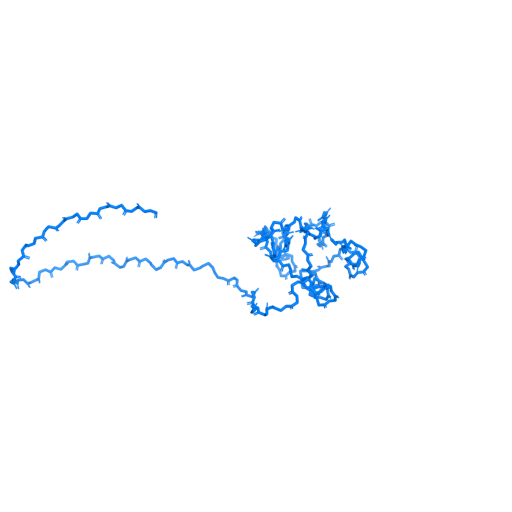1 ? -23.539 -49.863 -4.364 1.00 41.81 121 GLN A O 1
ATOM 989 N N . VAL A 1 122 ? -22.650 -51.297 -2.874 1.00 47.44 122 VAL A N 1
ATOM 990 C CA . VAL A 1 122 ? -23.021 -52.577 -3.502 1.00 47.44 122 VAL A CA 1
ATOM 991 C C . VAL A 1 122 ? -24.493 -52.864 -3.142 1.00 47.44 122 VAL A C 1
ATOM 993 O O . VAL A 1 122 ? -24.886 -52.496 -2.029 1.00 47.44 122 VAL A O 1
ATOM 996 N N . PRO A 1 123 ? -25.332 -53.449 -4.026 1.00 43.00 123 PRO A N 1
ATOM 997 C CA . PRO A 1 123 ? -25.226 -54.873 -4.369 1.00 43.00 123 PRO A CA 1
ATOM 998 C C . PRO A 1 123 ? -25.616 -55.286 -5.809 1.00 43.00 123 PRO A C 1
ATOM 1000 O O . PRO A 1 123 ? -26.237 -54.546 -6.565 1.00 43.00 123 PRO A O 1
ATOM 1003 N N . ASP A 1 124 ? -25.186 -56.514 -6.114 1.00 43.38 124 ASP A N 1
ATOM 1004 C CA . ASP A 1 124 ? -25.663 -57.539 -7.052 1.00 43.38 124 ASP A CA 1
ATOM 1005 C C . ASP A 1 124 ? -26.580 -57.161 -8.225 1.00 43.38 124 ASP A C 1
ATOM 1007 O O . ASP A 1 124 ? -27.712 -56.744 -8.029 1.00 43.38 124 ASP A O 1
ATOM 1011 N N . HIS A 1 125 ? -26.143 -57.478 -9.452 1.00 38.66 125 HIS A N 1
ATOM 1012 C CA . HIS A 1 125 ? -26.783 -58.508 -10.289 1.00 38.66 125 HIS A CA 1
ATOM 1013 C C . HIS A 1 125 ? -25.980 -58.757 -11.589 1.00 38.66 125 HIS A C 1
ATOM 1015 O O . HIS A 1 125 ? -25.989 -57.968 -12.523 1.00 38.66 125 HIS A O 1
ATOM 1021 N N . VAL A 1 126 ? -25.295 -59.906 -11.595 1.00 41.84 126 VAL A N 1
ATOM 1022 C CA . VAL A 1 126 ? -25.128 -60.913 -12.665 1.00 41.84 126 VAL A CA 1
ATOM 1023 C C . VAL A 1 126 ? -24.694 -60.538 -14.107 1.00 41.84 126 VAL A C 1
ATOM 1025 O O . VAL A 1 126 ? -25.374 -59.851 -14.858 1.00 41.84 126 VAL A O 1
ATOM 1028 N N . SER A 1 127 ? -23.641 -61.261 -14.521 1.00 38.91 127 SER A N 1
ATOM 1029 C CA . SER A 1 127 ? -23.256 -61.709 -15.875 1.00 38.91 127 SER A CA 1
ATOM 1030 C C . SER A 1 127 ? -22.498 -60.765 -16.813 1.00 38.91 127 SER A C 1
ATOM 1032 O O . SER A 1 127 ? -23.065 -59.846 -17.390 1.00 38.91 127 SER A O 1
ATOM 1034 N N . GLY A 1 128 ? -21.236 -61.121 -17.102 1.00 35.97 128 GLY A N 1
ATOM 1035 C CA . GLY A 1 128 ? -20.559 -60.666 -18.323 1.00 35.97 128 GLY A CA 1
ATOM 1036 C C . GLY A 1 128 ? -19.040 -60.513 -18.247 1.00 35.97 128 GLY A C 1
ATOM 1037 O O . GLY A 1 128 ? -18.529 -59.423 -18.442 1.00 35.97 128 GLY A O 1
ATOM 1038 N N . THR A 1 129 ? -18.336 -61.601 -17.942 1.00 43.38 129 THR A N 1
ATOM 1039 C CA . THR A 1 129 ? -16.996 -61.982 -18.433 1.00 43.38 129 THR A CA 1
ATOM 1040 C C . THR A 1 129 ? -16.160 -60.918 -19.177 1.00 43.38 129 THR A C 1
ATOM 1042 O O . THR A 1 129 ? -16.420 -60.650 -20.344 1.00 43.38 129 THR A O 1
ATOM 1045 N N . LEU A 1 130 ? -15.070 -60.430 -18.568 1.00 45.34 130 LEU A N 1
ATOM 1046 C CA . LEU A 1 130 ? -13.683 -60.653 -19.032 1.00 45.34 130 LEU A CA 1
ATOM 1047 C C . LEU A 1 130 ? -12.672 -59.866 -18.180 1.00 45.34 130 LEU A C 1
ATOM 1049 O O . LEU A 1 130 ? -12.683 -58.642 -18.092 1.00 45.34 130 LEU A O 1
ATOM 1053 N N . PHE A 1 131 ? -11.784 -60.636 -17.558 1.00 41.31 131 PHE A N 1
ATOM 1054 C CA . PHE A 1 131 ? -10.556 -60.216 -16.898 1.00 41.31 131 PHE A CA 1
ATOM 1055 C C . PHE A 1 131 ? -9.613 -59.506 -17.881 1.00 41.31 131 PHE A C 1
ATOM 1057 O O . PHE A 1 131 ? -9.482 -59.974 -19.009 1.00 41.31 131 PHE A O 1
ATOM 1064 N N . LEU A 1 132 ? -8.869 -58.491 -17.414 1.00 46.47 132 LEU A N 1
ATOM 1065 C CA . LEU A 1 132 ? -7.394 -58.525 -17.342 1.00 46.47 132 LEU A CA 1
ATOM 1066 C C . LEU A 1 132 ? -6.787 -57.195 -16.829 1.00 46.47 132 LEU A C 1
ATOM 1068 O O . LEU A 1 132 ? -6.864 -56.152 -17.466 1.00 46.47 132 LEU A O 1
ATOM 1072 N N . THR A 1 133 ? -6.119 -57.324 -15.674 1.00 46.62 133 THR A N 1
ATOM 1073 C CA . THR A 1 133 ? -4.820 -56.728 -15.274 1.00 46.62 133 THR A CA 1
ATOM 1074 C C . THR A 1 133 ? -4.638 -55.212 -15.123 1.00 46.62 133 THR A C 1
ATOM 1076 O O . THR A 1 133 ? -4.322 -54.492 -16.060 1.00 46.62 133 THR A O 1
ATOM 1079 N N . LEU A 1 134 ? -4.716 -54.787 -13.854 1.00 47.19 134 LEU A N 1
ATOM 1080 C CA . LEU A 1 134 ? -3.644 -54.219 -13.008 1.00 47.19 134 LEU A CA 1
ATOM 1081 C C . LEU A 1 134 ? -2.353 -53.667 -13.652 1.00 47.19 134 LEU A C 1
ATOM 1083 O O . LEU A 1 134 ? -1.719 -54.311 -14.481 1.00 47.19 134 LEU A O 1
ATOM 1087 N N . THR A 1 135 ? -1.869 -52.599 -12.994 1.00 48.09 135 THR A N 1
ATOM 1088 C CA . THR A 1 135 ? -0.581 -51.871 -13.096 1.00 48.09 135 THR A CA 1
ATOM 1089 C C . THR A 1 135 ? -0.584 -50.749 -14.148 1.00 48.09 135 THR A C 1
ATOM 1091 O O . THR A 1 135 ? -1.008 -50.942 -15.270 1.00 48.09 135 THR A O 1
ATOM 1094 N N . CYS A 1 136 ? -0.200 -49.506 -13.849 1.00 47.72 136 CYS A N 1
ATOM 1095 C CA . CYS A 1 136 ? 1.022 -49.142 -13.152 1.00 47.72 136 CYS A CA 1
ATOM 1096 C C . CYS A 1 136 ? 0.937 -47.765 -12.460 1.00 47.72 136 CYS A C 1
ATOM 1098 O O . CYS A 1 136 ? 0.461 -46.774 -13.005 1.00 47.72 136 CYS A O 1
ATOM 1100 N N . PHE A 1 137 ? 1.464 -47.752 -11.241 1.00 46.75 137 PHE A N 1
ATOM 1101 C CA . PHE A 1 137 ? 1.885 -46.613 -10.433 1.00 46.75 137 PHE A CA 1
ATOM 1102 C C . PHE A 1 137 ? 3.036 -45.851 -11.124 1.00 46.75 137 PHE A C 1
ATOM 1104 O O . PHE A 1 137 ? 3.946 -46.511 -11.620 1.00 46.75 137 PHE A O 1
ATOM 1111 N N . ARG A 1 138 ? 3.047 -44.506 -11.043 1.00 46.53 138 ARG A N 1
ATOM 1112 C CA . ARG A 1 138 ? 4.198 -43.549 -11.007 1.00 46.53 138 ARG A CA 1
ATOM 1113 C C . ARG A 1 138 ? 3.835 -42.265 -11.772 1.00 46.53 138 ARG A C 1
ATOM 1115 O O . ARG A 1 138 ? 3.532 -42.327 -12.951 1.00 46.53 138 ARG A O 1
ATOM 1122 N N . ARG A 1 139 ? 3.682 -41.107 -11.119 1.00 42.28 139 ARG A N 1
ATOM 1123 C CA . ARG A 1 139 ? 4.691 -40.253 -10.450 1.00 42.28 139 ARG A CA 1
ATOM 1124 C C . ARG A 1 139 ? 5.676 -39.637 -11.442 1.00 42.28 139 ARG A C 1
ATOM 1126 O O . ARG A 1 139 ? 6.655 -40.297 -11.768 1.00 42.28 139 ARG A O 1
ATOM 1133 N N . TRP A 1 140 ? 5.412 -38.383 -11.806 1.00 47.97 140 TRP A N 1
ATOM 1134 C CA . TRP A 1 140 ? 6.386 -37.317 -12.051 1.00 47.97 140 TRP A CA 1
ATOM 1135 C C . TRP A 1 140 ? 5.852 -36.060 -11.370 1.00 47.97 140 TRP A C 1
ATOM 1137 O O . TRP A 1 140 ? 4.625 -35.837 -11.480 1.00 47.97 140 TRP A O 1
#

Radius of gyration: 24.09 Å; chains: 1; bounding box: 41×73×39 Å

Organism: Schistocephalus solidus (NCBI:txid70667)

Foldseek 3Di:
DFCPVVLVVQCPPQKALFPVVVVVSVVVSCVVQLWDKDWPDWAADDDDPPCVGGGTQKTKIDTPCCVPPVFPWIWIWGDDPNMIGTPDTDRDGPDDRPNDDDDDDPDDDDDPDDPDDPDDDDDDDDDDDDDDDDDDDDDD